Protein AF-A0A6J7QK60-F1 (afdb_monomer_lite)

Radius of gyration: 14.57 Å; chains: 1; bounding box: 33×20×38 Å

Structure (mmCIF, N/CA/C/O backbone):
data_AF-A0A6J7QK60-F1
#
_entry.id   AF-A0A6J7QK60-F1
#
loop_
_atom_site.group_PDB
_atom_site.id
_atom_site.type_symbol
_atom_site.label_atom_id
_atom_site.label_alt_id
_atom_site.label_comp_id
_atom_site.label_as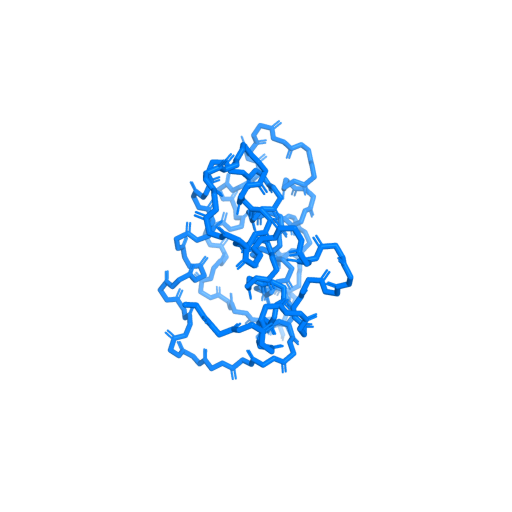ym_id
_atom_site.label_entity_id
_atom_site.label_seq_id
_atom_site.pdbx_PDB_ins_code
_atom_site.Cartn_x
_atom_site.Cartn_y
_atom_site.Cartn_z
_atom_site.occupancy
_atom_site.B_iso_or_equiv
_atom_site.auth_seq_id
_atom_site.auth_comp_id
_atom_site.auth_asym_id
_atom_site.auth_atom_id
_atom_site.pdbx_PDB_model_num
ATOM 1 N N . MET A 1 1 ? 1.417 -11.393 -20.283 1.00 76.81 1 MET A N 1
ATOM 2 C CA . MET A 1 1 ? 1.182 -10.125 -19.548 1.00 76.81 1 MET A CA 1
ATOM 3 C C . MET A 1 1 ? 0.412 -9.165 -20.457 1.00 76.81 1 MET A C 1
ATOM 5 O O . MET A 1 1 ? 0.624 -9.258 -21.655 1.00 76.81 1 MET A O 1
ATOM 9 N N . ASP A 1 2 ? -0.472 -8.293 -19.951 1.00 91.00 2 ASP A N 1
ATOM 10 C CA . ASP A 1 2 ? -1.111 -7.231 -20.762 1.00 91.00 2 ASP A CA 1
ATOM 11 C C . ASP A 1 2 ? -0.209 -5.973 -20.795 1.00 91.00 2 ASP A C 1
ATOM 13 O O . ASP A 1 2 ? -0.060 -5.311 -19.759 1.00 91.00 2 ASP A O 1
ATOM 17 N N . PRO A 1 3 ? 0.403 -5.620 -21.948 1.00 92.19 3 PRO A N 1
ATOM 18 C CA . PRO A 1 3 ? 1.304 -4.472 -22.059 1.00 92.19 3 PRO A CA 1
ATOM 19 C C . PRO A 1 3 ? 0.620 -3.126 -21.809 1.00 92.19 3 PRO A C 1
ATOM 21 O O . PRO A 1 3 ? 1.229 -2.224 -21.235 1.00 92.19 3 PRO A O 1
ATOM 24 N N . GLN A 1 4 ? -0.638 -2.970 -22.231 1.00 94.88 4 GLN A N 1
ATOM 25 C CA . GLN A 1 4 ? -1.356 -1.701 -22.108 1.00 94.88 4 GLN A CA 1
ATOM 26 C C . GLN A 1 4 ? -1.717 -1.426 -20.654 1.00 94.88 4 GLN A C 1
ATOM 28 O O . GLN A 1 4 ? -1.543 -0.301 -20.173 1.00 94.88 4 GLN A O 1
ATOM 33 N N . LEU A 1 5 ? -2.151 -2.460 -19.932 1.00 93.56 5 LEU A N 1
ATOM 34 C CA . LEU A 1 5 ? -2.382 -2.367 -18.495 1.00 93.56 5 LEU A CA 1
ATOM 35 C C . LEU A 1 5 ? -1.089 -2.005 -17.758 1.00 93.56 5 LEU A C 1
ATOM 37 O O . LEU A 1 5 ? -1.076 -1.090 -16.933 1.00 93.56 5 LEU A O 1
ATOM 41 N N . LEU A 1 6 ? 0.015 -2.678 -18.085 1.00 94.38 6 LEU A N 1
ATOM 42 C CA . LEU A 1 6 ? 1.300 -2.421 -17.445 1.00 94.38 6 LEU A CA 1
ATOM 43 C C . LEU A 1 6 ? 1.781 -0.976 -17.668 1.00 94.38 6 LEU A C 1
ATOM 45 O O . LEU A 1 6 ? 2.168 -0.299 -16.712 1.00 94.38 6 LEU A O 1
ATOM 49 N N . LEU A 1 7 ? 1.709 -0.477 -18.903 1.00 96.00 7 LEU A N 1
ATOM 50 C CA . LEU A 1 7 ? 2.067 0.906 -19.229 1.00 96.00 7 LEU A CA 1
ATOM 51 C C . LEU A 1 7 ? 1.136 1.915 -18.546 1.00 96.00 7 LEU A C 1
ATOM 53 O O . LEU A 1 7 ? 1.595 2.959 -18.089 1.00 96.00 7 LEU A O 1
ATOM 57 N N . SER A 1 8 ? -0.149 1.586 -18.399 1.00 96.38 8 SER A N 1
ATOM 58 C CA . SER A 1 8 ? -1.114 2.430 -17.682 1.00 96.38 8 SER A CA 1
ATOM 59 C C . SER A 1 8 ? -0.794 2.536 -16.186 1.00 96.38 8 SER A C 1
ATOM 61 O O . SER A 1 8 ? -0.958 3.596 -15.582 1.00 96.38 8 SER A O 1
ATOM 63 N N . LEU A 1 9 ? -0.303 1.453 -15.577 1.00 96.12 9 LEU A N 1
ATOM 64 C CA . LEU A 1 9 ? 0.039 1.405 -14.155 1.00 96.12 9 LEU A CA 1
ATOM 65 C C . LEU A 1 9 ? 1.427 1.992 -13.842 1.00 96.12 9 LEU A C 1
ATOM 67 O O . LEU A 1 9 ? 1.599 2.640 -12.802 1.00 96.12 9 LEU A O 1
ATOM 71 N N . GLY A 1 10 ? 2.422 1.752 -14.701 1.00 95.00 10 GLY A N 1
ATOM 72 C CA . GLY A 1 10 ? 3.831 2.093 -14.463 1.00 95.00 10 GLY A CA 1
ATOM 73 C C . GLY A 1 10 ? 4.395 3.252 -15.296 1.00 95.00 10 GLY A C 1
ATOM 74 O O . GLY A 1 10 ? 5.475 3.752 -14.973 1.00 95.00 10 GLY A O 1
ATOM 75 N N . GLY A 1 11 ? 3.676 3.716 -16.321 1.00 95.38 11 GLY A N 1
ATOM 76 C CA . GLY A 1 11 ? 4.138 4.749 -17.254 1.00 95.38 11 GLY A CA 1
ATOM 77 C C . GLY A 1 11 ? 5.344 4.303 -18.098 1.00 95.38 11 GLY A C 1
ATOM 78 O O . GLY A 1 11 ? 5.600 3.105 -18.213 1.00 95.38 11 GLY A O 1
ATOM 79 N N . PRO A 1 12 ? 6.141 5.248 -18.639 1.00 93.94 12 PRO A N 1
ATOM 80 C CA . PRO A 1 12 ? 7.327 4.927 -19.449 1.00 93.94 12 PRO A CA 1
ATOM 81 C C . PRO A 1 12 ? 8.346 4.032 -18.727 1.00 93.94 12 PRO A C 1
ATOM 83 O O . PRO A 1 12 ? 9.020 3.208 -19.333 1.00 93.94 12 PRO A O 1
ATOM 86 N N . GLY A 1 13 ? 8.421 4.120 -17.393 1.00 91.12 13 GLY A N 1
ATOM 87 C CA . GLY A 1 13 ? 9.282 3.248 -16.588 1.00 91.12 13 GLY A CA 1
ATOM 88 C C . GLY A 1 13 ? 8.897 1.765 -16.637 1.00 91.12 13 GLY A C 1
ATOM 89 O O . GLY A 1 13 ? 9.684 0.930 -16.186 1.00 91.12 13 GLY A O 1
ATOM 90 N N . ALA A 1 14 ? 7.711 1.438 -17.160 1.00 93.94 14 ALA A N 1
ATOM 91 C CA . ALA A 1 14 ? 7.217 0.078 -17.310 1.00 93.94 14 ALA A CA 1
ATOM 92 C C . ALA A 1 14 ? 7.704 -0.616 -18.591 1.00 93.94 14 ALA A C 1
ATOM 94 O O . ALA A 1 14 ? 7.683 -1.842 -18.647 1.00 93.94 14 ALA A O 1
ATOM 95 N N . GLU A 1 15 ? 8.192 0.136 -19.584 1.00 94.00 15 GLU A N 1
ATOM 96 C CA . GLU A 1 15 ? 8.625 -0.400 -20.886 1.00 94.00 15 GLU A CA 1
ATOM 97 C C . GLU A 1 15 ? 9.693 -1.488 -20.743 1.00 94.00 15 GLU A C 1
ATOM 99 O O . GLU A 1 15 ? 9.647 -2.515 -21.415 1.00 94.00 15 GLU A O 1
ATOM 104 N N . LYS A 1 16 ? 10.610 -1.319 -19.786 1.00 91.56 16 LYS A N 1
ATOM 105 C CA . LYS A 1 16 ? 11.655 -2.308 -19.494 1.00 91.56 16 LYS A CA 1
ATOM 106 C C . LYS A 1 16 ? 11.123 -3.653 -18.982 1.00 91.56 16 LYS A C 1
ATOM 108 O O . LYS A 1 16 ? 11.900 -4.587 -18.886 1.00 91.56 16 LYS A O 1
ATOM 113 N N . PHE A 1 17 ? 9.852 -3.762 -18.598 1.00 92.31 17 PHE A N 1
ATOM 114 C CA . PHE A 1 17 ? 9.253 -5.022 -18.140 1.00 92.31 17 PHE A CA 1
ATOM 115 C C . PHE A 1 17 ? 8.493 -5.761 -19.252 1.00 92.31 17 PHE A C 1
ATOM 117 O O . PHE A 1 17 ? 7.928 -6.819 -18.990 1.00 92.31 17 PHE A O 1
ATOM 124 N N . LEU A 1 18 ? 8.486 -5.234 -20.483 1.00 91.00 18 LEU A N 1
ATOM 125 C CA . LEU A 1 18 ? 7.780 -5.833 -21.620 1.00 91.00 18 LEU A CA 1
ATOM 126 C C . LEU A 1 18 ? 8.527 -7.003 -22.275 1.00 91.00 18 LEU A C 1
ATOM 128 O O . LEU A 1 18 ? 7.919 -7.754 -23.028 1.00 91.00 18 LEU A O 1
ATOM 132 N N . ASP A 1 19 ? 9.821 -7.169 -21.999 1.00 88.88 19 ASP A N 1
ATOM 133 C CA . ASP A 1 19 ? 10.645 -8.249 -22.557 1.00 88.88 19 ASP A CA 1
ATOM 134 C C . ASP A 1 19 ? 10.636 -9.537 -21.712 1.00 88.88 19 ASP A C 1
ATOM 136 O O . ASP A 1 19 ? 11.376 -10.467 -22.015 1.00 88.88 19 ASP A O 1
ATOM 140 N N . GLU A 1 20 ? 9.807 -9.590 -20.661 1.00 77.94 20 GLU A N 1
ATOM 141 C CA . GLU A 1 20 ? 9.597 -10.736 -19.752 1.00 77.94 20 GLU A CA 1
ATOM 142 C C . GLU A 1 20 ? 10.874 -11.306 -19.093 1.00 77.94 20 GLU A C 1
ATOM 144 O O . GLU A 1 20 ? 10.851 -12.370 -18.473 1.00 77.94 20 GLU A O 1
ATOM 149 N N . GLN A 1 21 ? 11.987 -10.571 -19.143 1.00 88.00 21 GLN A N 1
ATOM 150 C CA . GLN A 1 21 ? 13.243 -10.989 -18.527 1.00 88.00 21 GLN A CA 1
ATOM 151 C C . GLN A 1 21 ? 13.173 -10.871 -16.991 1.00 88.00 21 GLN A C 1
ATOM 153 O O . GLN A 1 21 ? 12.597 -9.908 -16.473 1.00 88.00 21 GLN A O 1
ATOM 158 N N . PRO A 1 22 ? 13.799 -11.789 -16.226 1.00 85.12 22 PRO A N 1
ATOM 159 C CA . PRO A 1 22 ? 13.885 -11.674 -14.771 1.00 85.12 22 PRO A CA 1
ATOM 160 C C . PRO A 1 22 ? 14.631 -10.408 -14.337 1.00 85.12 22 PRO A C 1
ATOM 162 O O . PRO A 1 22 ? 15.711 -10.101 -14.848 1.00 85.12 22 PRO A O 1
ATOM 165 N N . ARG A 1 23 ? 14.080 -9.676 -13.361 1.00 88.75 23 ARG A N 1
ATOM 166 C CA . ARG A 1 23 ? 14.667 -8.421 -12.868 1.00 88.75 23 ARG A CA 1
ATOM 167 C C . ARG A 1 23 ? 14.554 -8.290 -11.356 1.00 88.75 23 ARG A C 1
ATOM 169 O O . ARG A 1 23 ? 13.502 -8.549 -10.778 1.00 88.75 23 ARG A O 1
ATOM 176 N N . ALA A 1 24 ? 15.621 -7.802 -10.727 1.00 89.75 24 ALA A N 1
ATOM 177 C CA . ALA A 1 24 ? 15.659 -7.557 -9.283 1.00 89.75 24 ALA A CA 1
ATOM 178 C C . ALA A 1 24 ? 14.646 -6.488 -8.827 1.00 89.75 24 ALA A C 1
ATOM 180 O O . ALA A 1 24 ? 14.225 -6.466 -7.675 1.00 89.75 24 ALA A O 1
ATOM 181 N N . ASP A 1 25 ? 14.235 -5.599 -9.729 1.00 93.69 25 ASP A N 1
ATOM 182 C CA . ASP A 1 25 ? 13.279 -4.531 -9.462 1.00 93.69 25 ASP A CA 1
ATOM 183 C C . ASP A 1 25 ? 11.846 -4.873 -9.911 1.00 93.69 25 ASP A C 1
ATOM 185 O O . ASP A 1 25 ? 10.982 -3.996 -9.934 1.00 93.69 25 ASP A O 1
ATOM 189 N N . ALA A 1 26 ? 11.555 -6.151 -10.192 1.00 94.00 26 ALA A N 1
ATOM 190 C CA . ALA A 1 26 ? 10.219 -6.627 -10.562 1.00 94.00 26 ALA A CA 1
ATOM 191 C C . ALA A 1 26 ? 9.146 -6.374 -9.482 1.00 94.00 26 ALA A C 1
ATOM 193 O O . ALA A 1 26 ? 7.956 -6.347 -9.795 1.00 94.00 26 ALA A O 1
ATOM 194 N N . TYR A 1 27 ? 9.536 -6.098 -8.229 1.00 95.69 27 TYR A N 1
ATOM 195 C CA . TYR A 1 27 ? 8.602 -5.682 -7.174 1.00 95.69 27 TYR A CA 1
ATOM 196 C C . TYR A 1 27 ? 7.817 -4.407 -7.539 1.00 95.69 27 TYR A C 1
ATOM 198 O O . TYR A 1 27 ? 6.731 -4.177 -7.003 1.00 95.69 27 TYR A O 1
ATOM 206 N N . TRP A 1 28 ? 8.320 -3.581 -8.467 1.00 96.81 28 TRP A N 1
ATOM 207 C CA . TRP A 1 28 ? 7.587 -2.415 -8.966 1.00 96.81 28 TRP A CA 1
ATOM 208 C C . TRP A 1 28 ? 6.249 -2.780 -9.600 1.00 96.81 28 TRP A C 1
ATOM 210 O O . TRP A 1 28 ? 5.301 -2.015 -9.439 1.00 96.81 28 TRP A O 1
ATOM 220 N N . LEU A 1 29 ? 6.133 -3.956 -10.225 1.00 96.06 29 LEU A N 1
ATOM 221 C CA . LEU A 1 29 ? 4.866 -4.444 -10.770 1.00 96.06 29 LEU A CA 1
ATOM 222 C C . LEU A 1 29 ? 3.801 -4.542 -9.669 1.00 96.06 29 LEU A C 1
ATOM 224 O O . LEU A 1 29 ? 2.681 -4.067 -9.847 1.00 96.06 29 LEU A O 1
ATOM 228 N N . ARG A 1 30 ? 4.180 -5.060 -8.493 1.00 97.44 30 ARG A N 1
ATOM 229 C CA . ARG A 1 30 ? 3.294 -5.161 -7.323 1.00 97.44 30 ARG A CA 1
ATOM 230 C C . ARG A 1 30 ? 2.966 -3.786 -6.747 1.00 97.44 30 ARG A C 1
ATOM 232 O O . ARG A 1 30 ? 1.806 -3.494 -6.480 1.00 97.44 30 ARG A O 1
ATOM 239 N N . VAL A 1 31 ? 3.955 -2.891 -6.639 1.00 98.44 31 VAL A N 1
ATOM 240 C CA . VAL A 1 31 ? 3.722 -1.501 -6.195 1.00 98.44 31 VAL A CA 1
ATOM 241 C C . VAL A 1 31 ? 2.717 -0.794 -7.103 1.00 98.44 31 VAL A C 1
ATOM 243 O O . VAL A 1 31 ? 1.831 -0.090 -6.618 1.00 98.44 31 VAL A O 1
ATOM 246 N N . TRP A 1 32 ? 2.857 -0.951 -8.419 1.00 98.12 32 TRP A N 1
ATOM 247 C CA . TRP A 1 32 ? 1.972 -0.321 -9.388 1.00 98.12 32 TRP A CA 1
ATOM 248 C C . TRP A 1 32 ? 0.584 -0.953 -9.401 1.00 98.12 32 TRP A C 1
ATOM 250 O O . TRP A 1 32 ? -0.388 -0.206 -9.450 1.00 98.12 32 TRP A O 1
ATOM 260 N N . GLY A 1 33 ? 0.484 -2.278 -9.266 1.00 97.50 33 GLY A N 1
ATOM 261 C CA . GLY A 1 33 ? -0.788 -2.982 -9.102 1.00 97.50 33 GLY A CA 1
ATOM 262 C C . GLY A 1 33 ? -1.573 -2.468 -7.896 1.00 97.50 33 GLY A C 1
ATOM 263 O O . GLY A 1 33 ? -2.688 -1.977 -8.055 1.00 97.50 33 GLY A O 1
ATOM 264 N N . VAL A 1 34 ? -0.953 -2.444 -6.708 1.00 98.50 34 VAL A N 1
ATOM 265 C CA . VAL A 1 34 ? -1.598 -1.913 -5.493 1.00 98.50 34 VAL A CA 1
ATOM 266 C C . VAL A 1 34 ? -1.939 -0.430 -5.655 1.00 98.50 34 VAL A C 1
ATOM 268 O O . VAL A 1 34 ? -3.013 0.010 -5.260 1.00 98.50 34 VAL A O 1
ATOM 271 N N . ARG A 1 35 ? -1.078 0.370 -6.297 1.00 98.25 35 ARG A N 1
ATOM 272 C CA . ARG A 1 35 ? -1.397 1.776 -6.598 1.00 98.25 35 ARG A CA 1
ATOM 273 C C . ARG A 1 35 ? -2.597 1.914 -7.540 1.00 98.25 35 ARG A C 1
ATOM 275 O O . ARG A 1 35 ? -3.355 2.870 -7.393 1.00 98.25 35 ARG A O 1
ATOM 282 N N . GLY A 1 36 ? -2.777 0.990 -8.481 1.00 97.88 36 GLY A N 1
ATOM 283 C CA . GLY A 1 36 ? -3.937 0.930 -9.370 1.00 97.88 36 GLY A CA 1
ATOM 284 C C . GLY A 1 36 ? -5.257 0.876 -8.601 1.00 97.88 36 GLY A C 1
ATOM 285 O O . GLY A 1 36 ? -6.204 1.564 -8.979 1.00 97.88 36 GLY A O 1
ATOM 286 N N . LEU A 1 37 ? -5.276 0.195 -7.450 1.00 97.88 37 LEU A N 1
ATOM 287 C CA . LEU A 1 37 ? -6.444 0.084 -6.564 1.00 97.88 37 LEU A CA 1
ATOM 288 C C . LEU A 1 37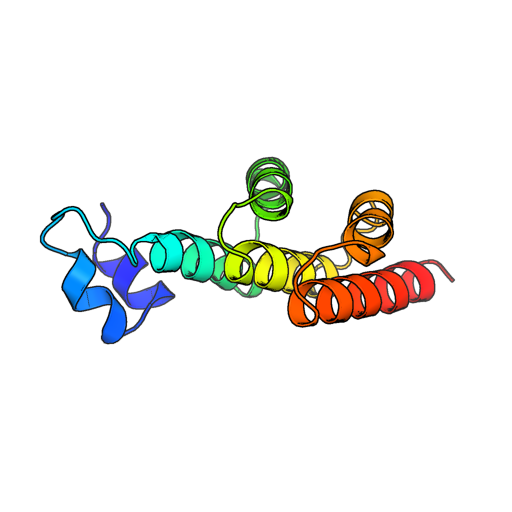 ? -6.905 1.430 -5.968 1.00 97.88 37 LEU A C 1
ATOM 290 O O . LEU A 1 37 ? -8.049 1.569 -5.519 1.00 97.88 37 LEU A O 1
ATOM 294 N N . LEU A 1 38 ? -6.067 2.476 -6.007 1.00 97.25 38 LEU A N 1
ATOM 295 C CA . LEU A 1 38 ? -6.493 3.845 -5.678 1.00 97.25 38 LEU A CA 1
ATOM 296 C C . LEU A 1 38 ? -7.493 4.415 -6.692 1.00 97.25 38 LEU A C 1
ATOM 298 O O . LEU A 1 38 ? -8.260 5.311 -6.343 1.00 97.25 38 LEU A O 1
ATOM 302 N N . TRP A 1 39 ? -7.498 3.892 -7.918 1.00 96.31 39 TRP A N 1
ATOM 303 C CA . TRP A 1 39 ? -8.277 4.408 -9.042 1.00 96.31 39 TRP A CA 1
ATOM 304 C C . TRP A 1 39 ? -9.321 3.401 -9.526 1.00 96.31 39 TRP A C 1
ATOM 306 O O . TRP A 1 39 ? -10.482 3.771 -9.669 1.00 96.31 39 TRP A O 1
ATOM 316 N N . ALA A 1 40 ? -8.941 2.133 -9.679 1.00 96.38 40 ALA A N 1
ATOM 317 C CA . ALA A 1 40 ? -9.817 1.033 -10.073 1.00 96.38 40 ALA A CA 1
ATOM 318 C C . ALA A 1 40 ? -9.956 0.049 -8.903 1.00 96.38 40 ALA A C 1
ATOM 320 O O . ALA A 1 40 ? -9.065 -0.762 -8.667 1.00 96.38 40 ALA A O 1
ATOM 321 N N . TRP A 1 41 ? -11.036 0.180 -8.130 1.00 97.00 41 TRP A N 1
ATOM 322 C CA . TRP A 1 41 ? -11.305 -0.659 -6.959 1.00 97.00 41 TRP A CA 1
ATOM 323 C C . TRP A 1 41 ? -12.452 -1.621 -7.216 1.00 97.00 41 TRP A C 1
ATOM 325 O O . TRP A 1 41 ? -13.461 -1.226 -7.796 1.00 97.00 41 TRP A O 1
ATOM 335 N N . ASP A 1 42 ? -12.281 -2.834 -6.710 1.00 97.38 42 ASP A N 1
ATOM 336 C CA . ASP A 1 42 ? -13.286 -3.880 -6.602 1.00 97.38 42 ASP A CA 1
ATOM 337 C C . ASP A 1 42 ? -13.032 -4.609 -5.273 1.00 97.38 42 ASP A C 1
ATOM 339 O O . ASP A 1 42 ? -11.872 -4.832 -4.914 1.00 97.38 42 ASP A O 1
ATOM 343 N N . ASP A 1 43 ? -14.083 -4.964 -4.532 1.00 97.31 43 ASP A N 1
ATOM 344 C CA . ASP A 1 43 ? -13.945 -5.672 -3.251 1.00 97.31 43 ASP A CA 1
ATOM 345 C C . ASP A 1 43 ? -13.335 -7.073 -3.430 1.00 97.31 43 ASP A C 1
ATOM 347 O O . ASP A 1 43 ? -12.752 -7.621 -2.493 1.00 97.31 43 ASP A O 1
ATOM 351 N N . ALA A 1 44 ? -13.365 -7.624 -4.647 1.00 97.75 44 ALA A N 1
ATOM 352 C CA . ALA A 1 44 ? -12.627 -8.828 -5.002 1.00 97.75 44 ALA A CA 1
ATOM 353 C C . ALA A 1 44 ? -11.108 -8.701 -4.785 1.00 97.75 44 ALA A C 1
ATOM 355 O O . ALA A 1 44 ? -10.451 -9.728 -4.685 1.00 97.75 44 ALA A O 1
ATOM 356 N N . ALA A 1 45 ? -10.556 -7.482 -4.677 1.00 97.31 45 ALA A N 1
ATOM 357 C CA . ALA A 1 45 ? -9.133 -7.235 -4.421 1.00 97.31 45 ALA A CA 1
ATOM 358 C C . ALA A 1 45 ? -8.737 -7.293 -2.931 1.00 97.31 45 ALA A C 1
ATOM 360 O O . ALA A 1 45 ? -7.571 -7.065 -2.593 1.00 97.31 45 ALA A O 1
ATOM 361 N N . LEU A 1 46 ? -9.688 -7.527 -2.016 1.00 98.12 46 LEU A N 1
ATOM 362 C CA . LEU A 1 46 ? -9.414 -7.607 -0.577 1.00 98.12 46 LEU A CA 1
ATOM 363 C C . LEU A 1 46 ? -8.364 -8.679 -0.216 1.00 98.12 46 LEU A C 1
ATOM 365 O O . LEU A 1 46 ? -7.453 -8.347 0.549 1.00 98.12 46 LEU A O 1
ATOM 369 N N . PRO A 1 47 ? -8.413 -9.918 -0.751 1.00 98.00 47 PRO A N 1
ATOM 370 C CA . PRO A 1 47 ? -7.396 -10.932 -0.466 1.00 98.00 47 PRO A CA 1
ATOM 371 C C . PRO A 1 47 ? -5.994 -10.509 -0.922 1.00 98.00 47 PRO A C 1
ATOM 373 O O . PRO A 1 47 ? -5.023 -10.666 -0.184 1.00 98.00 47 PRO A O 1
ATOM 376 N N . GLU A 1 48 ? -5.870 -9.919 -2.110 1.00 97.75 48 GLU A N 1
ATOM 377 C CA . GLU A 1 48 ? -4.599 -9.435 -2.652 1.00 97.75 48 GLU A CA 1
ATOM 378 C C . GLU A 1 48 ? -4.064 -8.247 -1.852 1.00 97.75 48 GLU A C 1
ATOM 380 O O . GLU A 1 48 ? -2.853 -8.123 -1.654 1.00 97.75 48 GLU A O 1
ATOM 385 N N . LEU A 1 49 ? -4.953 -7.382 -1.359 1.00 98.06 49 LEU A N 1
ATOM 386 C CA . LEU A 1 49 ? -4.578 -6.282 -0.481 1.00 98.06 49 LEU A CA 1
ATOM 387 C C . LEU A 1 49 ? -4.065 -6.789 0.871 1.00 98.06 49 LEU A C 1
ATOM 389 O O . LEU A 1 49 ? -3.092 -6.231 1.374 1.00 98.06 49 LEU A O 1
ATOM 393 N N . GLN A 1 50 ? -4.654 -7.858 1.421 1.00 98.19 50 GLN A N 1
ATOM 394 C CA . GLN A 1 50 ? -4.136 -8.523 2.619 1.00 98.19 50 GLN A CA 1
ATOM 395 C C . GLN A 1 50 ? -2.728 -9.077 2.370 1.00 98.19 50 GLN A C 1
ATOM 397 O O . GLN A 1 50 ? -1.817 -8.787 3.139 1.00 98.19 50 GLN A O 1
ATOM 402 N N . LEU A 1 51 ? -2.510 -9.795 1.262 1.00 98.19 51 LEU A N 1
ATOM 403 C CA . LEU A 1 51 ? -1.180 -10.308 0.900 1.00 98.19 51 LEU A CA 1
ATOM 404 C C . LEU A 1 51 ? -0.146 -9.182 0.733 1.00 98.19 51 LEU A C 1
ATOM 406 O O . LEU A 1 51 ? 1.014 -9.331 1.116 1.00 98.19 51 LEU A O 1
ATOM 410 N N . ALA A 1 52 ? -0.558 -8.032 0.195 1.00 98.62 52 ALA A N 1
ATOM 411 C CA . ALA A 1 52 ? 0.314 -6.876 0.009 1.00 98.62 52 ALA A CA 1
ATOM 412 C C . ALA A 1 52 ? 0.827 -6.268 1.330 1.00 98.62 52 ALA A C 1
ATOM 414 O O . ALA A 1 52 ? 1.842 -5.565 1.316 1.00 98.62 52 ALA A O 1
ATOM 415 N N . LEU A 1 53 ? 0.159 -6.523 2.461 1.00 98.62 53 LEU A N 1
ATOM 416 C CA . LEU A 1 53 ? 0.603 -6.079 3.786 1.00 98.62 53 LEU A CA 1
ATOM 417 C C . LEU A 1 53 ? 1.777 -6.895 4.326 1.00 98.62 53 LEU A C 1
ATOM 419 O O . LEU A 1 53 ? 2.524 -6.369 5.145 1.00 98.62 53 LEU A O 1
ATOM 423 N N . ASP A 1 54 ? 1.991 -8.105 3.813 1.00 98.00 54 ASP A N 1
ATOM 424 C CA . ASP A 1 54 ? 3.096 -8.991 4.197 1.00 98.00 54 ASP A CA 1
ATOM 425 C C . ASP A 1 54 ? 4.214 -9.045 3.140 1.00 98.00 54 ASP A C 1
ATOM 427 O O . ASP A 1 54 ? 5.181 -9.795 3.272 1.00 98.00 54 ASP A O 1
ATOM 431 N N . ASP A 1 55 ? 4.118 -8.232 2.083 1.00 98.50 55 ASP A N 1
ATOM 432 C CA . ASP A 1 55 ? 5.087 -8.231 0.986 1.00 98.50 55 ASP A CA 1
ATOM 433 C C . ASP A 1 55 ? 6.501 -7.882 1.477 1.00 98.50 55 ASP A C 1
ATOM 435 O O . ASP A 1 55 ? 6.699 -6.925 2.233 1.00 98.50 55 ASP A O 1
ATOM 439 N N . GLU A 1 56 ? 7.509 -8.607 0.988 1.00 97.50 56 GLU A N 1
ATOM 440 C CA . GLU A 1 56 ? 8.927 -8.357 1.277 1.00 97.50 56 GLU A CA 1
ATOM 441 C C . GLU A 1 56 ? 9.338 -6.906 0.956 1.00 97.50 56 GLU A C 1
ATOM 443 O O . GLU A 1 56 ? 10.094 -6.263 1.698 1.00 97.50 56 GLU A O 1
A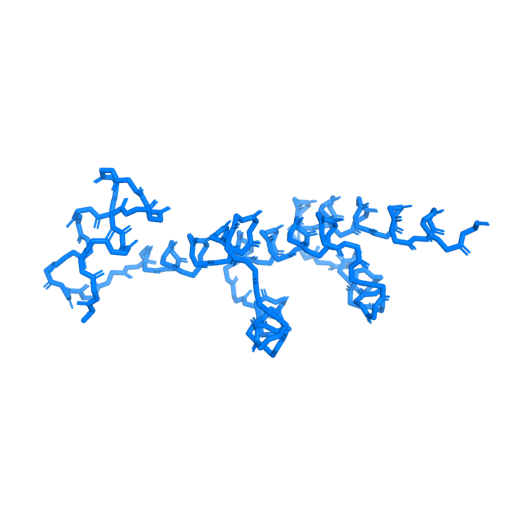TOM 448 N N . ALA A 1 57 ? 8.797 -6.350 -0.131 1.00 98.31 57 ALA A N 1
ATOM 449 C CA . ALA A 1 57 ? 9.115 -5.023 -0.600 1.00 98.31 57 ALA A CA 1
ATOM 450 C C . ALA A 1 57 ? 8.299 -4.010 0.199 1.00 98.31 57 ALA A C 1
ATOM 452 O O . ALA A 1 57 ? 7.109 -3.803 -0.030 1.00 98.31 57 ALA A O 1
ATOM 453 N N . TRP A 1 58 ? 8.970 -3.283 1.094 1.00 98.62 58 TRP A N 1
ATOM 454 C CA . TRP A 1 58 ? 8.329 -2.300 1.978 1.00 98.62 58 TRP A CA 1
ATOM 455 C C . TRP A 1 58 ? 7.451 -1.276 1.249 1.00 98.62 58 TRP A C 1
ATOM 457 O O . TRP A 1 58 ? 6.506 -0.736 1.819 1.00 98.62 58 TRP A O 1
ATOM 467 N N . ARG A 1 59 ? 7.758 -0.981 -0.019 1.00 98.62 59 ARG A N 1
ATOM 468 C CA . ARG A 1 59 ? 6.999 -0.026 -0.829 1.00 98.62 59 ARG A CA 1
ATOM 469 C C . ARG A 1 59 ? 5.633 -0.574 -1.258 1.00 98.62 59 ARG A C 1
ATOM 471 O O . ARG A 1 59 ? 4.726 0.227 -1.468 1.00 98.62 59 ARG A O 1
ATOM 478 N N . VAL A 1 60 ? 5.472 -1.896 -1.341 1.00 98.81 60 VAL A N 1
ATOM 479 C CA . VAL A 1 60 ? 4.173 -2.555 -1.540 1.00 98.81 60 VAL A CA 1
ATOM 480 C C . VAL A 1 60 ? 3.330 -2.399 -0.275 1.00 98.81 60 VAL A C 1
ATOM 482 O O . VAL A 1 60 ? 2.245 -1.826 -0.358 1.00 98.81 60 VAL A O 1
ATOM 485 N N . ARG A 1 61 ? 3.882 -2.737 0.901 1.00 98.81 61 ARG A N 1
ATOM 486 C CA . ARG A 1 61 ? 3.213 -2.539 2.203 1.00 98.81 61 ARG A CA 1
ATOM 487 C C . ARG A 1 61 ? 2.800 -1.082 2.437 1.00 98.81 61 ARG A C 1
ATOM 489 O O . ARG A 1 61 ? 1.669 -0.789 2.815 1.00 98.81 61 ARG A O 1
ATOM 496 N N . GLU A 1 62 ? 3.698 -0.133 2.150 1.00 98.88 62 GLU A N 1
ATOM 497 C CA . GLU A 1 62 ? 3.395 1.306 2.225 1.00 98.88 62 GLU A CA 1
ATOM 498 C C . GLU A 1 62 ? 2.214 1.685 1.312 1.00 98.88 62 GLU A C 1
ATOM 500 O O . GLU A 1 62 ? 1.365 2.491 1.701 1.00 98.88 62 GLU A O 1
ATOM 505 N N . MET A 1 63 ? 2.161 1.143 0.090 1.00 98.81 63 MET A N 1
ATOM 506 C CA . MET A 1 63 ? 1.081 1.424 -0.856 1.00 98.81 63 MET A CA 1
ATOM 507 C C . MET A 1 63 ? -0.243 0.794 -0.415 1.00 98.81 63 MET A C 1
ATOM 509 O O . MET A 1 63 ? -1.277 1.451 -0.525 1.00 98.81 63 MET A O 1
ATOM 513 N N . ALA A 1 64 ? -0.209 -0.415 0.147 1.00 98.81 64 ALA A N 1
ATOM 514 C CA . ALA A 1 64 ? -1.389 -1.094 0.672 1.00 98.81 64 ALA A CA 1
ATOM 515 C C . ALA A 1 64 ? -2.081 -0.246 1.750 1.00 98.81 64 ALA A C 1
ATOM 517 O O . ALA A 1 64 ? -3.272 0.045 1.637 1.00 98.81 64 ALA A O 1
ATOM 518 N N . PHE A 1 65 ? -1.329 0.307 2.710 1.00 98.81 65 PHE A N 1
ATOM 519 C CA . PHE A 1 65 ? -1.906 1.209 3.718 1.00 98.81 65 PHE A CA 1
ATOM 520 C C . PHE A 1 65 ? -2.505 2.494 3.135 1.00 98.81 65 PHE A C 1
ATOM 522 O O . PHE A 1 65 ? -3.489 3.015 3.668 1.00 98.81 65 PHE A O 1
ATOM 52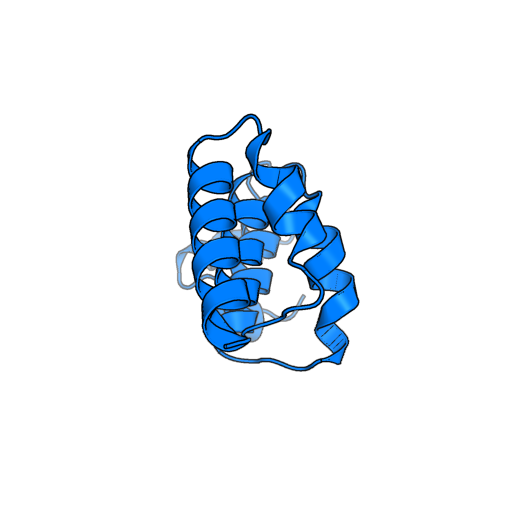9 N N . LYS A 1 66 ? -1.970 3.012 2.023 1.00 98.69 66 LYS A N 1
ATOM 530 C CA . LYS A 1 66 ? -2.572 4.162 1.326 1.00 98.69 66 LYS A CA 1
ATOM 531 C C . LYS A 1 66 ? -3.915 3.792 0.695 1.00 98.69 66 LYS A C 1
ATOM 533 O O . LYS A 1 66 ? -4.846 4.589 0.789 1.00 98.69 66 LYS A O 1
ATOM 538 N N . VAL A 1 67 ? -4.029 2.602 0.101 1.00 98.69 67 VAL A N 1
ATOM 539 C CA . VAL A 1 67 ? -5.296 2.081 -0.442 1.00 98.69 67 VAL A CA 1
ATOM 540 C C . VAL A 1 67 ? -6.316 1.885 0.675 1.00 98.69 67 VAL A C 1
ATOM 542 O O . VAL A 1 67 ? -7.402 2.454 0.591 1.00 98.69 67 VAL A O 1
ATOM 545 N N . ILE A 1 68 ? -5.935 1.197 1.756 1.00 98.56 68 ILE A N 1
ATOM 546 C CA . ILE A 1 68 ? -6.771 0.987 2.950 1.00 98.56 68 ILE A CA 1
ATOM 547 C C . ILE A 1 68 ? -7.325 2.317 3.471 1.00 98.56 68 ILE A C 1
ATOM 549 O O . ILE A 1 68 ? -8.528 2.455 3.683 1.00 98.56 68 ILE A O 1
ATOM 553 N N . THR A 1 69 ? -6.459 3.326 3.606 1.00 98.31 69 THR A N 1
ATOM 554 C CA . THR A 1 69 ? -6.859 4.669 4.054 1.00 98.31 69 THR A CA 1
ATOM 555 C C . THR A 1 69 ? -7.839 5.317 3.076 1.00 98.31 69 THR A C 1
ATOM 557 O O . THR A 1 69 ? -8.867 5.847 3.486 1.00 98.31 69 THR A O 1
ATOM 560 N N . ARG A 1 70 ? -7.543 5.281 1.769 1.00 97.62 70 ARG A N 1
ATOM 561 C CA . ARG A 1 70 ? -8.35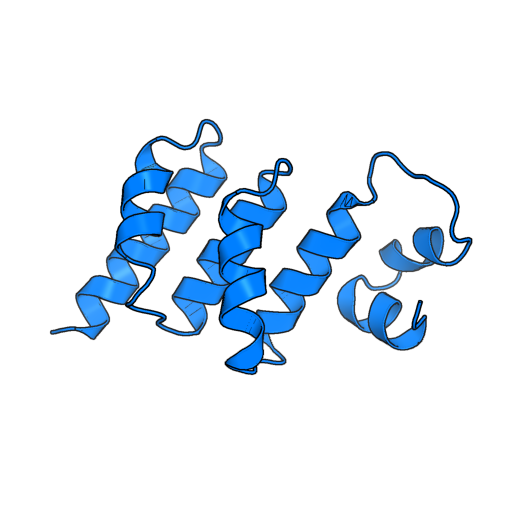7 5.930 0.726 1.00 97.62 70 ARG A CA 1
ATOM 562 C C . ARG A 1 70 ? -9.758 5.331 0.609 1.00 97.62 70 ARG A C 1
ATOM 564 O O . ARG A 1 70 ? -10.681 6.052 0.219 1.00 97.62 70 ARG A O 1
ATOM 571 N N . ARG A 1 71 ? -9.873 4.031 0.883 1.00 96.75 71 ARG A N 1
ATOM 572 C CA . ARG A 1 71 ? -11.096 3.226 0.781 1.00 96.75 71 ARG A CA 1
ATOM 573 C C . ARG A 1 71 ? -11.822 3.051 2.119 1.00 96.75 71 ARG A C 1
ATOM 575 O O . ARG A 1 71 ? -12.911 2.501 2.124 1.00 96.75 71 ARG A O 1
ATOM 582 N N . LEU A 1 72 ? -11.255 3.558 3.218 1.00 96.50 72 LEU A N 1
ATOM 583 C CA . LEU A 1 72 ? -11.810 3.464 4.573 1.00 96.50 72 LEU A CA 1
ATOM 584 C C . LEU A 1 72 ? -12.113 2.018 5.012 1.00 96.50 72 LEU A C 1
ATOM 586 O O . LEU A 1 72 ? -13.133 1.746 5.641 1.00 96.50 72 LEU A O 1
ATOM 590 N N . LEU A 1 73 ? -11.212 1.083 4.695 1.00 97.06 73 LEU A N 1
ATOM 591 C CA . LEU A 1 73 ? -11.395 -0.342 4.991 1.00 97.06 73 LEU A CA 1
ATOM 592 C C . LEU A 1 73 ? -11.144 -0.626 6.481 1.00 97.06 73 LEU A C 1
ATOM 594 O O . LEU A 1 73 ? -10.031 -0.949 6.895 1.00 97.06 73 LEU A O 1
ATOM 598 N N . GLY A 1 74 ? -12.185 -0.459 7.298 1.00 96.75 74 GLY A N 1
ATOM 599 C CA . GLY A 1 74 ? -12.110 -0.551 8.761 1.00 96.75 74 GLY A CA 1
ATOM 600 C C . GLY A 1 74 ? -11.682 -1.917 9.303 1.00 96.75 74 GLY A C 1
ATOM 601 O O . GLY A 1 74 ? -11.150 -1.987 10.413 1.00 96.75 74 GLY A O 1
ATOM 602 N N . ASP A 1 75 ? -11.859 -2.983 8.526 1.00 96.56 75 ASP A N 1
ATOM 603 C CA . ASP A 1 75 ? -11.462 -4.337 8.924 1.00 96.56 75 ASP A CA 1
ATOM 604 C C . ASP A 1 75 ? -9.936 -4.504 9.005 1.00 96.56 75 ASP A C 1
ATOM 606 O O . ASP A 1 75 ? -9.469 -5.359 9.747 1.00 96.56 75 ASP A O 1
ATOM 610 N N . PHE A 1 76 ? -9.161 -3.607 8.376 1.00 97.94 76 PHE A N 1
ATOM 611 C CA . PHE A 1 76 ? -7.691 -3.585 8.432 1.00 97.94 76 PHE A CA 1
ATOM 612 C C . PHE A 1 76 ? -7.113 -2.768 9.603 1.00 97.94 76 PHE A C 1
ATOM 614 O O . PHE A 1 76 ? -5.912 -2.479 9.655 1.00 97.94 76 PHE A O 1
ATOM 621 N N . ILE A 1 77 ? -7.945 -2.340 10.560 1.00 98.12 77 ILE A N 1
ATOM 622 C CA . ILE A 1 77 ? -7.457 -1.685 11.785 1.00 98.12 77 ILE A CA 1
ATOM 623 C C . ILE A 1 77 ? -6.435 -2.559 12.544 1.00 98.12 77 ILE A C 1
ATOM 625 O O . ILE A 1 77 ? -5.410 -2.006 12.961 1.00 98.12 77 ILE A O 1
ATOM 629 N N . PRO A 1 78 ? -6.645 -3.880 12.735 1.00 98.12 78 PRO A N 1
ATOM 630 C CA . PRO A 1 78 ? -5.658 -4.750 13.373 1.00 98.12 78 PRO A CA 1
ATOM 631 C C . PRO A 1 78 ? -4.312 -4.757 12.638 1.00 98.12 78 PRO A C 1
ATOM 633 O O . PRO A 1 78 ? -3.272 -4.607 13.282 1.00 98.12 78 PRO A O 1
ATOM 636 N N . ASP A 1 79 ? -4.315 -4.828 11.306 1.00 98.50 79 ASP A N 1
ATOM 637 C CA . ASP A 1 79 ? -3.092 -4.827 10.497 1.00 98.50 79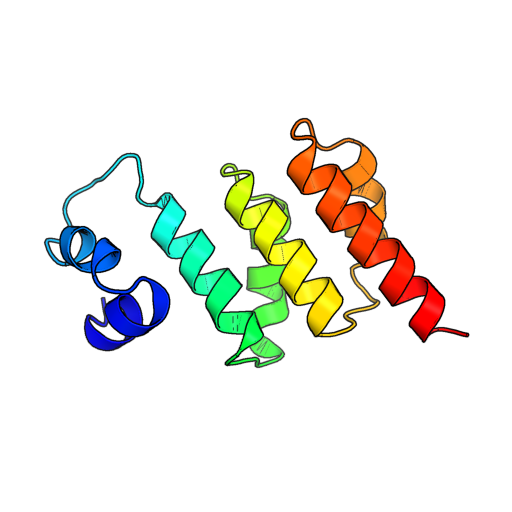 ASP A CA 1
ATOM 638 C C . ASP A 1 79 ? -2.343 -3.495 10.603 1.00 98.50 79 ASP A C 1
ATOM 640 O O . ASP A 1 79 ? -1.128 -3.451 10.816 1.00 98.50 79 ASP A O 1
ATOM 644 N N . ALA A 1 80 ? -3.071 -2.377 10.543 1.00 98.12 80 ALA A N 1
ATOM 645 C CA . ALA A 1 80 ? -2.489 -1.052 10.722 1.00 98.12 80 ALA A CA 1
ATOM 646 C C . ALA A 1 80 ? -1.927 -0.856 12.146 1.00 98.12 80 ALA A C 1
ATOM 648 O O . ALA A 1 80 ? -0.917 -0.173 12.338 1.00 98.12 80 ALA A O 1
ATOM 649 N N . ALA A 1 81 ? -2.533 -1.488 13.156 1.00 98.25 81 ALA A N 1
ATOM 650 C CA . ALA A 1 81 ? -2.009 -1.518 14.518 1.00 98.25 81 ALA A CA 1
ATOM 651 C C . ALA A 1 81 ? -0.728 -2.353 14.640 1.00 98.25 81 ALA A C 1
ATOM 653 O O . ALA A 1 81 ? 0.215 -1.908 15.302 1.00 98.25 81 ALA A O 1
ATOM 654 N N . ALA A 1 82 ? -0.668 -3.516 13.991 1.00 98.12 82 ALA A N 1
ATOM 655 C CA . ALA A 1 82 ? 0.513 -4.374 13.971 1.00 98.12 82 ALA A CA 1
ATOM 656 C C . ALA A 1 82 ? 1.705 -3.692 13.276 1.00 98.12 82 ALA A C 1
ATOM 658 O O . ALA A 1 82 ? 2.825 -3.693 13.797 1.00 98.12 82 ALA A O 1
ATOM 659 N N . ALA A 1 83 ? 1.456 -2.995 12.163 1.00 98.19 83 ALA A N 1
ATOM 660 C CA . ALA A 1 83 ? 2.482 -2.309 11.379 1.00 98.19 83 ALA A CA 1
ATOM 661 C C . ALA A 1 83 ? 3.140 -1.103 12.079 1.00 98.19 83 ALA A C 1
ATOM 663 O O . ALA A 1 83 ? 4.095 -0.532 11.550 1.00 98.19 83 ALA A O 1
ATOM 664 N N . ARG A 1 84 ? 2.732 -0.743 13.306 1.00 96.62 84 ARG A N 1
ATOM 665 C CA . ARG A 1 84 ? 3.517 0.166 14.166 1.00 96.62 84 ARG A CA 1
ATOM 666 C C . ARG A 1 84 ? 4.912 -0.375 14.484 1.00 96.62 84 ARG A C 1
ATOM 668 O O . ARG A 1 84 ? 5.797 0.416 14.794 1.00 96.62 84 ARG A O 1
ATOM 675 N N . ASN A 1 85 ? 5.107 -1.688 14.378 1.00 97.50 85 ASN A N 1
ATOM 676 C CA . ASN A 1 85 ? 6.392 -2.351 14.583 1.00 97.50 85 ASN A CA 1
ATOM 677 C C . ASN A 1 85 ? 7.111 -2.693 13.267 1.00 97.50 85 ASN A C 1
ATOM 679 O O . ASN A 1 85 ? 8.145 -3.354 13.307 1.00 97.50 85 ASN A O 1
ATOM 683 N N . ASP A 1 86 ? 6.602 -2.253 12.107 1.00 98.69 86 ASP A N 1
ATOM 684 C CA . ASP A 1 86 ? 7.281 -2.490 10.829 1.00 98.69 86 ASP A CA 1
ATOM 685 C C . ASP A 1 86 ? 8.707 -1.903 10.874 1.00 98.69 86 ASP A C 1
ATOM 687 O O . ASP A 1 86 ? 8.887 -0.771 11.352 1.00 98.69 86 ASP A O 1
ATOM 691 N N . PRO A 1 87 ? 9.738 -2.617 10.382 1.00 98.38 87 PRO A N 1
ATOM 692 C CA . PRO A 1 87 ? 11.116 -2.128 10.422 1.00 98.38 87 PRO A CA 1
ATOM 693 C C . PRO A 1 87 ? 11.304 -0.817 9.644 1.00 98.38 87 PRO A C 1
ATOM 695 O O . PRO A 1 87 ? 12.170 -0.006 9.984 1.00 98.38 87 PRO A O 1
ATOM 698 N N . VAL A 1 88 ? 10.470 -0.550 8.636 1.00 98.81 88 VAL A N 1
ATOM 699 C CA . VAL A 1 88 ? 10.594 0.597 7.740 1.00 98.81 88 VAL A CA 1
ATOM 700 C C . VAL A 1 88 ? 9.760 1.786 8.243 1.00 98.81 88 VAL A C 1
ATOM 702 O O . VAL A 1 88 ? 8.528 1.726 8.252 1.00 98.81 88 VAL A O 1
ATOM 705 N N . PRO A 1 89 ? 10.388 2.938 8.574 1.00 98.69 89 PRO A N 1
ATOM 706 C CA . PRO A 1 89 ? 9.682 4.111 9.106 1.00 98.69 89 PRO A CA 1
ATOM 707 C C . PRO A 1 89 ? 8.531 4.614 8.229 1.00 98.69 89 PRO A C 1
ATOM 709 O O . PRO A 1 89 ? 7.522 5.102 8.734 1.00 98.69 89 PRO A O 1
ATOM 712 N N . ARG A 1 90 ? 8.669 4.481 6.906 1.00 98.69 90 ARG A N 1
ATOM 713 C CA . ARG A 1 90 ? 7.643 4.896 5.944 1.00 98.69 90 ARG A CA 1
ATOM 714 C C . ARG A 1 90 ? 6.384 4.035 6.013 1.00 98.69 90 ARG A C 1
ATOM 716 O O . ARG A 1 90 ? 5.286 4.576 5.919 1.00 98.69 90 ARG A O 1
ATOM 723 N N . VAL A 1 91 ? 6.536 2.727 6.223 1.00 98.88 91 VAL A N 1
ATOM 724 C CA . VAL A 1 91 ? 5.397 1.819 6.410 1.00 98.88 91 VAL A CA 1
ATOM 725 C C . VAL A 1 91 ? 4.700 2.143 7.727 1.00 98.88 91 VAL A C 1
ATOM 727 O O . VAL A 1 91 ? 3.491 2.358 7.723 1.00 98.88 91 VAL A O 1
ATOM 730 N N . ARG A 1 92 ? 5.462 2.336 8.817 1.00 98.81 92 ARG A N 1
ATOM 731 C CA . ARG A 1 92 ? 4.906 2.776 10.110 1.00 98.81 92 ARG A CA 1
ATOM 732 C C . ARG A 1 92 ? 4.094 4.066 9.987 1.00 98.81 92 ARG A C 1
ATOM 734 O O . ARG A 1 92 ? 3.003 4.169 10.539 1.00 98.81 92 ARG A O 1
ATOM 741 N N . GLN A 1 93 ? 4.603 5.054 9.246 1.00 98.75 93 GLN A N 1
ATOM 742 C CA . GLN A 1 93 ? 3.895 6.315 9.017 1.00 98.75 93 GLN A CA 1
ATOM 743 C C . GLN A 1 93 ? 2.600 6.118 8.214 1.00 98.75 93 GLN A C 1
ATOM 745 O O . GLN A 1 93 ? 1.585 6.734 8.542 1.00 98.75 93 GLN A O 1
ATOM 750 N N . ALA A 1 94 ? 2.619 5.284 7.171 1.00 98.69 94 ALA A N 1
ATOM 751 C CA . ALA A 1 94 ? 1.429 4.981 6.379 1.00 98.69 94 ALA A CA 1
ATOM 752 C C . ALA A 1 94 ? 0.364 4.251 7.217 1.00 98.69 94 ALA A C 1
ATOM 754 O O . ALA A 1 94 ? -0.795 4.662 7.211 1.00 98.69 94 ALA A O 1
ATOM 755 N N . ALA A 1 95 ? 0.770 3.255 8.006 1.00 98.62 95 ALA A N 1
ATOM 756 C CA . ALA A 1 95 ? -0.101 2.527 8.925 1.00 98.62 95 ALA A CA 1
ATOM 757 C C . ALA A 1 95 ? -0.704 3.439 10.005 1.00 98.62 95 ALA A C 1
ATOM 759 O O . ALA A 1 95 ? -1.903 3.388 10.272 1.00 98.62 95 ALA A O 1
ATOM 760 N N . HIS A 1 96 ? 0.096 4.343 10.580 1.00 98.56 96 HIS A N 1
ATOM 761 C CA . HIS A 1 96 ? -0.402 5.328 11.539 1.00 98.56 96 HIS A CA 1
ATOM 762 C C . HIS A 1 96 ? -1.475 6.238 10.925 1.00 98.56 96 HIS A C 1
ATOM 764 O O . HIS A 1 96 ? -2.512 6.470 11.542 1.00 98.56 96 HIS A O 1
ATOM 770 N N . ARG A 1 97 ? -1.267 6.720 9.691 1.00 98.06 97 ARG A N 1
ATOM 771 C CA . ARG A 1 97 ? -2.282 7.512 8.979 1.00 98.06 97 ARG A CA 1
ATOM 772 C C . ARG A 1 97 ? -3.561 6.714 8.741 1.00 98.06 97 ARG A C 1
ATOM 774 O O . ARG A 1 97 ? -4.635 7.283 8.925 1.00 98.06 97 ARG A O 1
ATOM 781 N N . ALA A 1 98 ? -3.442 5.438 8.371 1.00 98.19 98 ALA A N 1
ATOM 782 C CA . ALA A 1 98 ? -4.588 4.552 8.202 1.00 98.19 98 ALA A CA 1
ATOM 783 C C . ALA A 1 98 ? -5.382 4.431 9.507 1.00 98.19 98 ALA A C 1
ATOM 785 O O . ALA A 1 98 ? -6.566 4.747 9.511 1.00 98.19 98 ALA A O 1
ATOM 786 N N . LEU A 1 99 ? -4.727 4.101 10.628 1.00 97.56 99 LEU A N 1
ATOM 787 C CA . LEU A 1 99 ? -5.380 4.024 11.941 1.00 97.56 99 LEU A CA 1
ATOM 788 C C . LEU A 1 99 ? -6.169 5.290 12.267 1.00 97.56 99 LEU A C 1
ATOM 790 O O . LEU A 1 99 ? -7.353 5.193 12.561 1.00 97.56 99 LEU A O 1
ATOM 794 N N . THR A 1 100 ? -5.539 6.463 12.158 1.00 97.38 100 THR A N 1
ATOM 795 C CA . THR A 1 100 ? -6.186 7.743 12.476 1.00 97.38 100 THR A CA 1
ATOM 796 C C . THR A 1 100 ? -7.449 7.978 11.647 1.00 97.38 100 THR A C 1
ATOM 798 O O . THR A 1 100 ? -8.454 8.433 12.185 1.00 97.38 100 THR A O 1
ATOM 801 N N . HIS A 1 101 ? -7.428 7.664 10.348 1.00 96.56 101 HIS A N 1
ATOM 802 C CA . HIS A 1 101 ? -8.599 7.862 9.486 1.00 96.56 101 HIS A CA 1
ATOM 803 C C . HIS A 1 101 ? -9.693 6.824 9.747 1.00 96.56 101 HIS A C 1
ATOM 805 O O . HIS A 1 101 ? -10.868 7.178 9.810 1.00 96.56 101 HIS A O 1
ATOM 811 N N . LEU A 1 102 ? -9.320 5.553 9.920 1.00 96.00 102 LEU A N 1
ATOM 812 C CA . LEU A 1 102 ? -10.274 4.463 10.124 1.00 96.00 102 LEU A CA 1
ATOM 813 C C . LEU A 1 102 ? -10.983 4.557 11.479 1.00 96.00 102 LEU A C 1
ATOM 815 O O . LEU A 1 102 ? -12.145 4.172 11.587 1.00 96.00 102 LEU A O 1
ATOM 819 N N . THR A 1 103 ? -10.316 5.078 12.513 1.00 93.19 103 THR A N 1
ATOM 820 C CA . THR A 1 103 ? -10.953 5.305 13.816 1.00 93.19 103 THR A CA 1
ATOM 821 C C . THR A 1 103 ? -11.779 6.587 13.843 1.00 93.19 103 THR A C 1
ATOM 823 O O . THR A 1 103 ? -12.824 6.600 14.484 1.00 93.19 103 THR A O 1
ATOM 826 N N . ALA A 1 104 ? -11.369 7.641 13.128 1.00 87.94 104 ALA A N 1
ATOM 827 C CA . ALA A 1 104 ? -12.158 8.868 13.008 1.00 87.94 104 ALA A CA 1
ATOM 828 C C . ALA A 1 104 ? -13.454 8.661 12.205 1.00 87.94 104 ALA A C 1
ATOM 830 O O . ALA A 1 104 ? -14.475 9.239 12.548 1.00 87.94 104 ALA A O 1
ATOM 831 N N . GLY A 1 105 ? -13.439 7.807 11.176 1.00 69.81 105 GLY A N 1
ATOM 832 C CA . GLY A 1 105 ? -14.628 7.481 10.376 1.00 69.81 105 GLY A CA 1
ATOM 833 C C . GLY A 1 105 ? -15.643 6.554 11.059 1.00 69.81 105 GLY A C 1
ATOM 834 O O . GLY A 1 105 ? -16.638 6.195 10.436 1.00 69.81 105 GLY A O 1
ATOM 835 N N . ARG A 1 106 ? -15.385 6.131 12.304 1.00 58.75 106 ARG A N 1
ATOM 836 C CA . ARG A 1 106 ? -16.289 5.305 13.124 1.00 58.75 106 ARG A CA 1
ATOM 837 C C . ARG A 1 106 ? -17.058 6.101 14.192 1.00 58.75 106 ARG A C 1
ATOM 839 O O . ARG A 1 106 ? -17.890 5.498 14.867 1.00 58.75 106 ARG A O 1
ATOM 846 N N . ALA A 1 107 ? -16.753 7.388 14.371 1.00 48.81 107 ALA A N 1
ATOM 847 C CA . ALA A 1 107 ? -17.431 8.299 15.301 1.00 48.81 107 ALA A CA 1
ATOM 848 C C . ALA A 1 107 ? -18.563 9.057 14.597 1.00 48.81 107 ALA A C 1
ATOM 850 O O . ALA A 1 107 ? -19.592 9.298 15.265 1.00 48.81 107 ALA A O 1
#

InterPro domains:
  IPR011989 Armadillo-like helical [G3DSA:1.25.10.10] (4-107)
  IPR016024 Armadillo-type fold [SSF48371] (6-99)

Organism: NCBI:txid449393

Secondary structure (DSSP, 8-state):
--HHHHHHHHGGGGGGGTT----TTTHHHHHHHHHHTTTS--GGGHHHHHHHHS-SSHHHHHHHHHHHHHHT-GGGHHHHHHGGG-SSHHHHHHHHHHHHHHHHTT-

Sequence (107 aa):
MDPQLLLSLGGPGAEKFLDEQPRADAYWLRVWGVRGLLWAWDDAALPELQLALDDEAWRVREMAFKVITRRLLGDFIPDAAAARNDPVPRVRQAAHRALTHLTAGRA

pLDDT: mean 95.1, std 7.36, range [48.81, 98.88]

Foldseek 3Di:
DDPVVQCVQQPPNSPVCPVVDDDPVCCVSLLSVLLVCLPDNDVVCVVVLVVQCVDPPLSSVLSSLVSCQSVLVLVCLVSLVVQCPPPDVSSVVSSVSNNVRNVVVVD